Protein AF-A0A0S8FE35-F1 (afdb_monomer_lite)

Foldseek 3Di:
DCDPLNVVLVVLLVVLVVVLVVLVVCVVVVVQPPDDVRSVVSVVVSVVSVVVNVVSVVVVVVVVVVVVPD

Secondary structure (DSSP, 8-state):
---HHHHHHHHHHHHHHHHHHHHHHHHHTSTT-SSHHHHHHHHHHHHHHHHHHHHHHHHHHHHHHHHTT-

pLDDT: mean 84.65, std 13.18, range [45.88, 97.06]

Structure (mmCIF, N/CA/C/O backbone):
data_AF-A0A0S8FE35-F1
#
_entry.id   AF-A0A0S8FE35-F1
#
loop_
_atom_site.group_PDB
_atom_site.id
_atom_site.type_symbol
_atom_site.label_atom_id
_atom_site.label_alt_id
_atom_site.label_comp_id
_atom_site.label_asym_id
_atom_site.label_entity_id
_atom_site.label_seq_id
_atom_site.pdbx_PDB_ins_code
_atom_site.Cartn_x
_atom_site.Cartn_y
_atom_site.Cartn_z
_atom_site.occupancy
_atom_site.B_iso_or_equiv
_atom_site.auth_seq_id
_atom_site.auth_comp_id
_atom_site.auth_asym_id
_atom_site.auth_atom_id
_atom_site.pdbx_PDB_model_num
ATOM 1 N N . MET A 1 1 ? -20.981 -4.952 18.482 1.00 45.88 1 MET A N 1
ATOM 2 C CA . MET A 1 1 ? -21.387 -3.762 17.707 1.00 45.88 1 MET A CA 1
ATOM 3 C C . MET A 1 1 ? -20.130 -3.241 17.030 1.00 45.88 1 MET A C 1
ATOM 5 O O . MET A 1 1 ? -19.198 -2.913 17.749 1.00 45.88 1 MET A O 1
ATOM 9 N N . LEU A 1 2 ? -20.037 -3.283 15.696 1.00 55.72 2 LEU A N 1
ATOM 10 C CA . LEU A 1 2 ? -18.913 -2.650 14.990 1.00 55.72 2 LEU A CA 1
ATOM 11 C C . LEU A 1 2 ? -19.035 -1.142 15.221 1.00 55.72 2 LEU A C 1
ATOM 13 O O . LEU A 1 2 ? -20.030 -0.538 14.823 1.00 55.72 2 LEU A O 1
ATOM 17 N N . THR A 1 3 ? -18.082 -0.551 15.935 1.00 78.38 3 THR A N 1
ATOM 18 C CA . THR A 1 3 ? -18.036 0.900 16.132 1.00 78.38 3 THR A CA 1
ATOM 19 C C . THR A 1 3 ? -17.634 1.565 14.816 1.00 78.38 3 THR A C 1
ATOM 21 O O . THR A 1 3 ? -16.940 0.964 13.995 1.00 78.38 3 THR A O 1
ATOM 24 N N . PHE A 1 4 ? -18.051 2.812 14.594 1.00 78.50 4 PHE A N 1
ATOM 25 C CA . PHE A 1 4 ? -17.680 3.582 13.397 1.00 78.50 4 PHE A CA 1
ATOM 26 C C . PHE A 1 4 ? -16.161 3.548 13.129 1.00 78.50 4 PHE A C 1
ATOM 28 O O . PHE A 1 4 ? -15.732 3.380 11.992 1.00 78.50 4 PHE A O 1
ATOM 35 N N . ASN A 1 5 ? -15.358 3.567 14.197 1.00 78.81 5 ASN A N 1
ATOM 36 C CA . ASN A 1 5 ? -13.901 3.452 14.143 1.00 78.81 5 ASN A CA 1
ATOM 37 C C . ASN A 1 5 ? -13.426 2.126 13.531 1.00 78.81 5 ASN A C 1
ATOM 39 O O . ASN A 1 5 ? -12.526 2.131 12.700 1.00 78.81 5 ASN A O 1
ATOM 43 N N . THR A 1 6 ? -14.056 0.999 13.874 1.00 81.00 6 THR A N 1
ATOM 44 C CA . THR A 1 6 ? -13.705 -0.311 13.291 1.00 81.00 6 THR A CA 1
ATOM 45 C C . THR A 1 6 ? -14.068 -0.417 11.808 1.00 81.00 6 THR A C 1
ATOM 47 O O . THR A 1 6 ? -13.366 -1.081 11.049 1.00 81.00 6 THR A O 1
ATOM 50 N N . LEU A 1 7 ? -15.140 0.256 11.370 1.00 86.00 7 LEU A N 1
ATOM 51 C CA . LEU A 1 7 ? -15.506 0.327 9.952 1.00 86.00 7 LEU A CA 1
ATOM 52 C C . LEU A 1 7 ? -14.534 1.215 9.171 1.00 86.00 7 LEU A C 1
ATOM 54 O O . LEU A 1 7 ? -14.105 0.827 8.087 1.00 86.00 7 LEU A O 1
ATOM 58 N N . PHE A 1 8 ? -14.158 2.361 9.744 1.00 87.44 8 PHE A N 1
ATOM 59 C CA . PHE A 1 8 ? -13.155 3.256 9.174 1.00 87.44 8 PHE A CA 1
ATOM 60 C C . PHE A 1 8 ? -11.792 2.568 9.042 1.00 87.44 8 PHE A C 1
ATOM 62 O O . PHE A 1 8 ? -11.203 2.588 7.968 1.00 87.44 8 PHE A O 1
ATOM 69 N N . GLU A 1 9 ? -11.317 1.904 10.100 1.00 89.19 9 GLU A N 1
ATOM 70 C CA . GLU A 1 9 ? -10.051 1.165 10.088 1.00 89.19 9 GLU A CA 1
ATOM 71 C C . GLU A 1 9 ? -10.040 0.089 8.997 1.00 89.19 9 GLU A C 1
ATOM 73 O O . GLU A 1 9 ? -9.071 -0.029 8.248 1.00 89.19 9 GLU A O 1
ATOM 78 N N . ARG A 1 10 ? -11.126 -0.685 8.888 1.00 90.56 10 ARG A N 1
ATOM 79 C CA . ARG A 1 10 ? -11.248 -1.735 7.875 1.00 90.56 10 ARG A CA 1
ATOM 80 C C . ARG A 1 10 ? -11.163 -1.166 6.462 1.00 90.56 10 ARG A C 1
ATOM 82 O O . ARG A 1 10 ? -10.447 -1.723 5.637 1.00 90.56 10 ARG A O 1
ATOM 89 N N . GLU A 1 11 ? -11.889 -0.085 6.187 1.00 93.50 11 GLU A N 1
ATOM 90 C CA . GLU A 1 11 ? -11.891 0.524 4.855 1.00 93.50 11 GLU A CA 1
ATOM 91 C C . GLU A 1 11 ? -10.543 1.177 4.533 1.00 93.50 11 GLU A C 1
ATOM 93 O O . GLU A 1 11 ? -10.040 1.030 3.424 1.00 93.50 11 GLU A O 1
ATOM 98 N N . LEU A 1 12 ? -9.908 1.825 5.514 1.00 92.50 12 LEU A N 1
ATOM 99 C CA . LEU A 1 12 ? -8.578 2.405 5.352 1.00 92.50 12 LEU A CA 1
ATOM 100 C C . LEU A 1 12 ? -7.533 1.334 5.020 1.00 92.50 12 LEU A C 1
ATOM 102 O O . LEU A 1 12 ? -6.766 1.507 4.076 1.00 92.50 12 LEU A O 1
ATOM 106 N N . LYS A 1 13 ? -7.516 0.221 5.764 1.00 94.75 13 LYS A N 1
ATOM 107 C CA . LYS A 1 13 ? -6.598 -0.898 5.501 1.00 94.75 13 LYS A CA 1
ATOM 108 C C . LYS A 1 13 ? -6.803 -1.463 4.101 1.00 94.75 13 LYS A C 1
ATOM 110 O O . LYS A 1 13 ? -5.834 -1.607 3.368 1.00 94.75 13 LYS A O 1
ATOM 115 N N . LYS A 1 14 ? -8.062 -1.676 3.711 1.00 96.00 14 LYS A N 1
ATOM 116 C CA . LYS A 1 14 ? -8.413 -2.146 2.371 1.00 96.00 14 LYS A CA 1
ATOM 117 C C . LYS A 1 14 ? -7.895 -1.206 1.277 1.00 96.00 14 LYS A C 1
ATOM 119 O O . LYS A 1 14 ? -7.242 -1.666 0.354 1.00 96.00 14 LYS A O 1
ATOM 124 N N . LEU A 1 15 ? -8.122 0.104 1.403 1.00 96.62 15 LEU A N 1
ATOM 125 C CA . LEU A 1 15 ? -7.636 1.086 0.425 1.00 96.62 15 LEU A CA 1
ATOM 126 C C . LEU A 1 15 ? -6.105 1.110 0.321 1.00 96.62 15 LEU A C 1
ATOM 128 O O . LEU A 1 15 ? -5.565 1.328 -0.762 1.00 96.62 15 LEU A O 1
ATOM 132 N N . ILE A 1 16 ? -5.401 0.909 1.438 1.00 96.00 16 ILE A N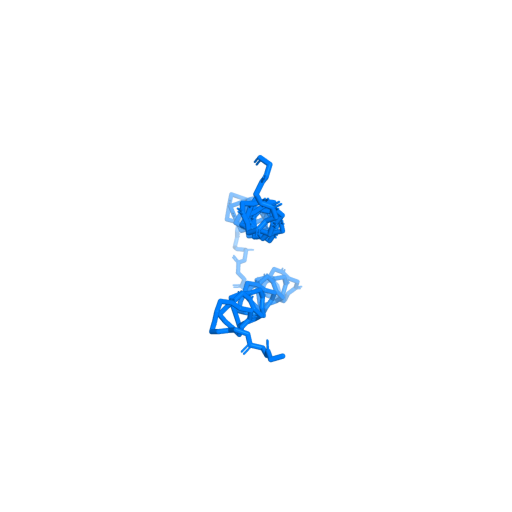 1
ATOM 133 C CA . ILE A 1 16 ? -3.937 0.834 1.443 1.00 96.00 16 ILE A CA 1
ATOM 134 C C . ILE A 1 16 ? -3.457 -0.457 0.765 1.00 96.00 16 ILE A C 1
ATOM 136 O O . ILE A 1 16 ? -2.516 -0.392 -0.025 1.00 96.00 16 ILE A O 1
ATOM 140 N N . ASP A 1 17 ? -4.098 -1.596 1.038 1.00 96.88 17 ASP A N 1
ATOM 141 C CA . ASP A 1 17 ? -3.788 -2.878 0.394 1.00 96.88 17 ASP A CA 1
ATOM 142 C C . ASP A 1 17 ? -4.021 -2.814 -1.123 1.00 96.88 17 ASP A C 1
ATOM 144 O O . ASP A 1 17 ? -3.107 -3.127 -1.889 1.00 96.88 17 A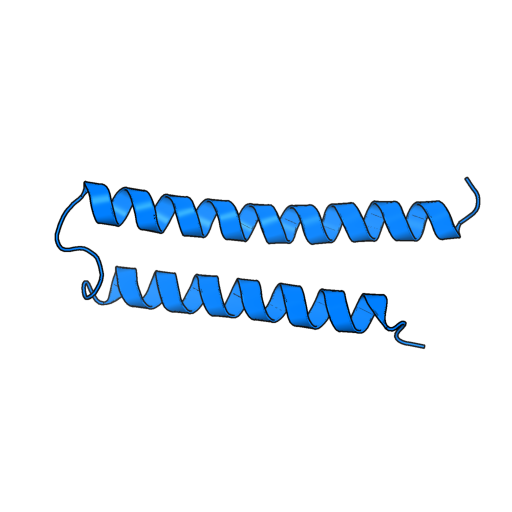SP A O 1
ATOM 148 N N . ASP A 1 18 ? -5.178 -2.300 -1.555 1.00 97.06 18 ASP A N 1
ATOM 149 C CA . ASP A 1 18 ? -5.511 -2.109 -2.973 1.00 97.06 18 ASP A CA 1
ATOM 150 C C . ASP A 1 18 ? -4.449 -1.220 -3.660 1.00 97.06 18 ASP A C 1
ATOM 152 O O . ASP A 1 18 ? -3.899 -1.568 -4.705 1.00 97.06 18 ASP A O 1
ATOM 156 N N . ALA A 1 19 ? -4.049 -0.113 -3.021 1.00 95.12 19 ALA A N 1
ATOM 157 C CA . ALA A 1 19 ? -3.015 0.777 -3.554 1.00 95.12 19 ALA A CA 1
ATOM 158 C C . ALA A 1 19 ? -1.613 0.137 -3.615 1.00 95.12 19 ALA A C 1
ATOM 160 O O . ALA A 1 19 ? -0.800 0.499 -4.476 1.00 95.12 19 ALA A O 1
ATOM 161 N N . ILE A 1 20 ? -1.285 -0.773 -2.692 1.00 95.88 20 ILE A N 1
ATOM 162 C CA . ILE A 1 20 ? -0.032 -1.537 -2.727 1.00 95.88 20 ILE A CA 1
ATOM 163 C C . ILE A 1 20 ? -0.045 -2.499 -3.914 1.00 95.88 20 ILE A C 1
ATOM 165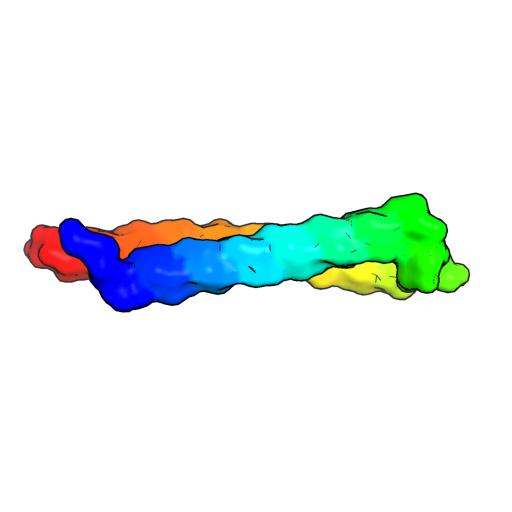 O O . ILE A 1 20 ? 0.960 -2.585 -4.629 1.00 95.88 20 ILE A O 1
ATOM 169 N N . ASP A 1 21 ? -1.147 -3.214 -4.120 1.00 95.50 21 ASP A N 1
ATOM 170 C CA . ASP A 1 21 ? -1.255 -4.203 -5.187 1.00 95.50 21 ASP A CA 1
ATOM 171 C C . ASP A 1 21 ? -1.275 -3.553 -6.571 1.00 95.50 21 ASP A C 1
ATOM 173 O O . ASP A 1 21 ? -0.474 -3.961 -7.415 1.00 95.50 21 ASP A O 1
ATOM 177 N N . ASP A 1 22 ? -2.003 -2.450 -6.758 1.00 93.50 22 ASP A N 1
ATOM 178 C CA . ASP A 1 22 ? -1.959 -1.652 -7.991 1.00 93.50 22 ASP A CA 1
ATOM 179 C C . ASP A 1 22 ? -0.524 -1.215 -8.329 1.00 93.50 22 ASP A C 1
ATOM 181 O O . ASP A 1 22 ? -0.061 -1.277 -9.471 1.00 93.50 22 ASP A O 1
ATOM 185 N N . ARG A 1 23 ? 0.239 -0.762 -7.327 1.00 91.44 23 ARG A N 1
ATOM 186 C CA . ARG A 1 23 ? 1.634 -0.338 -7.530 1.00 91.44 23 ARG A CA 1
ATOM 187 C C . ARG A 1 23 ? 2.556 -1.510 -7.838 1.00 91.44 23 ARG A C 1
ATOM 189 O O . ARG A 1 23 ? 3.459 -1.362 -8.661 1.00 91.44 23 ARG A O 1
ATOM 196 N N . LYS A 1 24 ? 2.351 -2.665 -7.204 1.00 91.81 24 LYS A N 1
ATOM 197 C CA . LYS A 1 24 ? 3.108 -3.889 -7.507 1.00 91.81 24 LYS A CA 1
ATOM 198 C C . LYS A 1 24 ? 2.823 -4.370 -8.923 1.00 91.81 24 LYS A C 1
ATOM 200 O O . LYS A 1 24 ? 3.766 -4.732 -9.622 1.00 91.81 24 LYS A O 1
ATOM 205 N N . GLU A 1 25 ? 1.569 -4.319 -9.359 1.00 91.62 25 GLU A N 1
ATOM 206 C CA . GLU A 1 25 ? 1.186 -4.669 -10.723 1.00 91.62 25 GLU A CA 1
ATOM 207 C C . GLU A 1 25 ? 1.852 -3.726 -11.734 1.00 91.62 25 GLU A C 1
ATOM 209 O O . GLU A 1 25 ? 2.538 -4.185 -12.651 1.00 91.62 25 GLU A O 1
ATOM 214 N N . ASN A 1 26 ? 1.780 -2.414 -11.499 1.00 87.50 26 ASN A N 1
ATOM 215 C CA . ASN A 1 26 ? 2.444 -1.392 -12.316 1.00 87.50 26 ASN A CA 1
ATOM 216 C C . ASN A 1 26 ? 3.972 -1.572 -12.411 1.00 87.50 26 ASN A C 1
ATOM 218 O O . ASN A 1 26 ? 4.568 -1.321 -13.462 1.00 87.50 26 ASN A O 1
ATOM 222 N N . LEU A 1 27 ? 4.616 -2.018 -11.327 1.00 88.06 27 LEU A N 1
ATOM 223 C CA . LEU A 1 27 ? 6.036 -2.381 -11.328 1.00 88.06 27 LEU A CA 1
ATOM 224 C C . LEU A 1 27 ? 6.298 -3.667 -12.122 1.00 88.06 27 LEU A C 1
ATOM 226 O O . LEU A 1 27 ? 7.249 -3.728 -12.897 1.00 88.06 27 LEU A O 1
ATOM 230 N N . SER A 1 28 ? 5.465 -4.692 -11.937 1.00 86.38 28 SER A N 1
ATOM 231 C CA . SER A 1 28 ? 5.649 -6.010 -12.558 1.00 86.38 28 SER A CA 1
ATOM 232 C C . SER A 1 28 ? 5.415 -6.014 -14.070 1.00 86.38 28 SER A C 1
ATOM 234 O O . SER A 1 28 ? 6.077 -6.748 -14.798 1.00 86.38 28 SER A O 1
ATOM 236 N N . THR A 1 29 ? 4.510 -5.162 -14.549 1.00 85.94 29 THR A N 1
ATOM 237 C CA . THR A 1 29 ? 4.186 -5.001 -15.973 1.00 85.94 29 THR A CA 1
ATOM 238 C C . THR A 1 29 ? 5.199 -4.125 -16.712 1.00 85.94 29 THR A C 1
ATOM 240 O O . THR A 1 29 ? 5.154 -4.032 -17.936 1.00 85.94 29 THR A O 1
ATOM 243 N N . GLY A 1 30 ? 6.117 -3.470 -15.990 1.00 72.50 30 GLY A N 1
ATOM 244 C CA . GLY A 1 30 ? 7.113 -2.560 -16.561 1.00 72.50 30 GLY A CA 1
ATOM 245 C C . GLY A 1 30 ? 6.535 -1.238 -17.079 1.00 72.50 30 GLY A C 1
ATOM 246 O O . GLY A 1 30 ? 7.291 -0.406 -17.577 1.00 72.50 30 GLY A O 1
ATOM 247 N N . LEU A 1 31 ? 5.224 -1.007 -16.933 1.00 66.00 31 LEU A N 1
ATOM 248 C CA . LEU A 1 31 ? 4.547 0.210 -17.395 1.00 66.00 31 LEU A CA 1
ATOM 249 C C . LEU A 1 31 ? 4.995 1.465 -16.626 1.00 66.00 31 LEU A C 1
ATOM 251 O O . LEU A 1 31 ? 4.931 2.567 -17.164 1.00 66.00 31 LEU A O 1
ATOM 255 N N . ALA A 1 32 ? 5.467 1.307 -15.383 1.00 61.56 32 ALA A N 1
ATOM 256 C CA . ALA A 1 32 ? 5.772 2.421 -14.482 1.00 61.56 32 ALA A CA 1
ATOM 257 C C . ALA A 1 32 ? 7.269 2.702 -14.255 1.00 61.56 32 ALA A C 1
ATOM 259 O O . ALA A 1 32 ? 7.601 3.610 -13.491 1.00 61.56 32 ALA A O 1
ATOM 260 N N . THR A 1 33 ? 8.189 1.953 -14.874 1.00 62.47 33 THR A N 1
ATOM 261 C CA . THR A 1 33 ? 9.633 2.075 -14.589 1.00 62.47 33 THR A CA 1
ATOM 262 C C . THR A 1 33 ? 10.461 2.176 -15.853 1.00 62.47 33 THR A C 1
ATOM 264 O O . THR A 1 33 ? 11.025 1.200 -16.338 1.00 62.47 33 THR A O 1
ATOM 267 N N . ILE A 1 34 ? 10.535 3.404 -16.356 1.00 72.25 34 ILE A N 1
ATOM 268 C CA . ILE A 1 34 ? 11.380 3.800 -17.486 1.00 72.25 34 ILE A CA 1
ATOM 269 C C . ILE A 1 34 ? 12.861 3.823 -17.060 1.00 72.25 34 ILE A C 1
ATOM 271 O O . ILE A 1 34 ? 13.750 3.601 -17.878 1.00 72.25 34 ILE A O 1
ATOM 275 N N . ASP A 1 35 ? 13.131 4.046 -15.767 1.00 85.06 35 ASP A N 1
ATOM 276 C CA . ASP A 1 35 ? 14.473 4.087 -15.194 1.00 85.06 35 ASP A CA 1
ATOM 277 C C . ASP A 1 35 ? 14.544 3.543 -13.748 1.00 85.06 35 ASP A C 1
ATOM 279 O O . ASP A 1 35 ? 13.543 3.346 -13.046 1.00 85.06 35 ASP A O 1
ATOM 283 N N . PHE A 1 36 ? 15.773 3.276 -13.299 1.00 86.25 36 PHE A N 1
ATOM 284 C CA . PHE A 1 36 ? 16.053 2.766 -11.955 1.00 86.25 36 PHE A CA 1
ATOM 285 C C . PHE A 1 36 ? 15.679 3.743 -10.817 1.00 86.25 36 PHE A C 1
ATOM 287 O O . PHE A 1 36 ? 15.159 3.280 -9.797 1.00 86.25 36 PHE A O 1
ATOM 294 N N . PRO A 1 37 ? 15.888 5.072 -10.934 1.00 90.69 37 PRO A N 1
ATOM 295 C CA . PRO A 1 37 ? 15.401 6.031 -9.942 1.00 90.69 37 PRO A CA 1
ATOM 296 C C . PRO A 1 37 ? 13.887 5.958 -9.716 1.00 90.69 37 PRO A C 1
ATOM 298 O O . PRO A 1 37 ? 13.449 5.912 -8.563 1.00 90.69 37 PRO A O 1
ATOM 301 N N . THR A 1 38 ? 13.094 5.878 -10.787 1.00 87.94 38 THR A N 1
ATOM 302 C CA . THR A 1 38 ? 11.633 5.762 -10.696 1.00 87.94 38 THR A CA 1
ATOM 303 C C . THR A 1 38 ? 11.242 4.442 -10.044 1.00 87.94 38 THR A C 1
ATOM 305 O O . THR A 1 38 ? 10.431 4.442 -9.119 1.00 87.94 38 THR A O 1
ATOM 308 N N . TYR A 1 39 ? 11.880 3.330 -10.429 1.00 88.12 39 TYR A N 1
ATOM 309 C CA . TYR A 1 39 ? 11.689 2.036 -9.762 1.00 88.12 39 TYR A CA 1
ATOM 310 C C . TYR A 1 39 ? 11.944 2.128 -8.252 1.00 88.12 39 TYR A C 1
ATOM 312 O O . TYR A 1 39 ? 11.093 1.753 -7.444 1.00 88.12 39 TYR A O 1
ATOM 320 N N . ARG A 1 40 ? 13.089 2.695 -7.850 1.00 92.38 40 ARG A N 1
ATOM 321 C CA . ARG A 1 40 ? 13.448 2.855 -6.435 1.00 92.38 40 ARG A CA 1
ATOM 322 C C . ARG A 1 40 ? 12.428 3.710 -5.685 1.00 92.38 40 ARG A C 1
ATOM 324 O O . ARG A 1 40 ? 12.088 3.387 -4.547 1.00 92.38 40 ARG A O 1
ATOM 331 N N . HIS A 1 41 ? 11.940 4.782 -6.306 1.00 92.12 41 HIS A N 1
ATOM 332 C CA . HIS A 1 41 ? 10.922 5.642 -5.712 1.00 92.12 41 HIS A CA 1
ATOM 333 C C . HIS 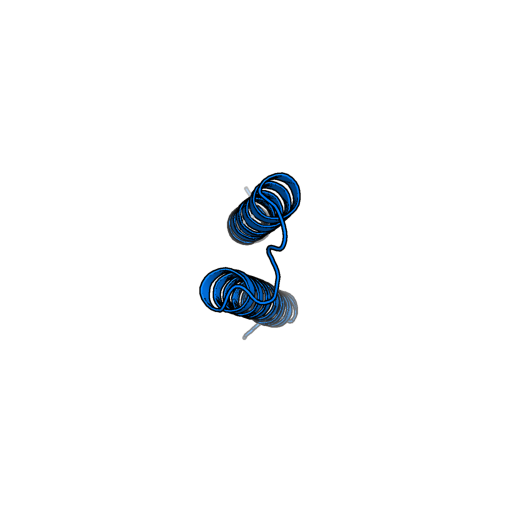A 1 41 ? 9.602 4.891 -5.486 1.00 92.12 41 HIS A C 1
ATOM 335 O O . HIS A 1 41 ? 9.060 4.935 -4.383 1.00 92.12 41 HIS A O 1
ATOM 341 N N . GLN A 1 42 ? 9.130 4.134 -6.480 1.00 91.06 42 GLN A N 1
ATOM 342 C CA . GLN A 1 42 ? 7.910 3.326 -6.375 1.00 91.06 42 GLN A CA 1
ATOM 343 C C . GLN A 1 42 ? 8.012 2.252 -5.284 1.00 91.06 42 GLN A C 1
ATOM 345 O O . GLN A 1 42 ? 7.093 2.099 -4.479 1.00 91.06 42 GLN A O 1
ATOM 350 N N . VAL A 1 43 ? 9.153 1.561 -5.190 1.00 92.81 43 VAL A N 1
ATOM 351 C CA . VAL A 1 43 ? 9.422 0.604 -4.102 1.00 92.81 43 VAL A CA 1
ATOM 352 C C . VAL A 1 43 ? 9.405 1.299 -2.736 1.00 92.81 43 VAL A C 1
ATOM 354 O O . VAL A 1 43 ? 8.849 0.761 -1.779 1.00 92.81 43 VAL A O 1
ATOM 357 N N . GLY A 1 44 ? 9.957 2.513 -2.642 1.00 95.50 44 GLY A N 1
ATOM 358 C CA . GLY A 1 44 ? 9.906 3.328 -1.427 1.00 95.50 44 GLY A CA 1
ATOM 359 C C . GLY A 1 44 ? 8.479 3.684 -1.004 1.00 95.50 44 GLY A C 1
ATOM 360 O O . GLY A 1 44 ? 8.151 3.591 0.177 1.00 95.50 44 GLY A O 1
ATOM 361 N N . ILE A 1 45 ? 7.607 4.021 -1.959 1.00 95.50 45 ILE A N 1
ATOM 362 C CA . ILE A 1 45 ? 6.188 4.279 -1.679 1.00 95.50 45 ILE A CA 1
ATOM 363 C C . ILE A 1 45 ? 5.505 3.018 -1.141 1.00 95.50 45 ILE A C 1
ATOM 365 O O . ILE A 1 45 ? 4.810 3.093 -0.130 1.00 95.50 45 ILE A O 1
ATOM 369 N N . ILE A 1 46 ? 5.733 1.855 -1.761 1.00 95.69 46 ILE A N 1
ATOM 370 C CA . ILE A 1 46 ? 5.175 0.578 -1.284 1.00 95.69 46 ILE A CA 1
ATOM 371 C C . ILE A 1 46 ? 5.628 0.288 0.153 1.00 95.69 46 ILE A C 1
ATOM 373 O O . ILE A 1 46 ? 4.815 -0.115 0.984 1.00 95.69 46 ILE A O 1
ATOM 377 N N . ALA A 1 47 ? 6.904 0.518 0.472 1.00 97.06 47 ALA A N 1
ATOM 378 C CA . ALA A 1 47 ? 7.412 0.359 1.833 1.00 97.06 47 ALA A CA 1
ATOM 379 C C . ALA A 1 47 ? 6.723 1.316 2.825 1.00 97.06 47 ALA A C 1
ATOM 381 O O . ALA A 1 47 ? 6.341 0.898 3.916 1.00 97.06 47 ALA A O 1
ATOM 382 N N . GLY A 1 48 ? 6.502 2.574 2.430 1.00 97.00 48 GLY A N 1
ATOM 383 C CA . GLY A 1 48 ? 5.761 3.553 3.230 1.00 97.00 48 GLY A CA 1
ATOM 384 C C . GLY A 1 48 ? 4.310 3.145 3.496 1.00 97.00 48 GLY A C 1
ATOM 385 O O . GLY A 1 48 ? 3.843 3.240 4.628 1.00 97.00 48 GLY A O 1
ATOM 386 N N . LEU A 1 49 ? 3.613 2.635 2.478 1.00 96.12 49 LEU A N 1
ATOM 387 C CA . LEU A 1 49 ? 2.238 2.145 2.609 1.00 96.12 49 LEU A CA 1
ATOM 388 C C . LEU A 1 49 ? 2.148 0.932 3.546 1.00 96.12 49 LEU A C 1
ATOM 390 O O . LEU A 1 49 ? 1.240 0.858 4.369 1.00 96.12 49 LEU A O 1
ATOM 394 N N . ARG A 1 50 ? 3.126 0.021 3.494 1.00 95.44 50 ARG A N 1
ATOM 395 C CA . ARG A 1 50 ? 3.208 -1.104 4.441 1.00 95.44 50 ARG A CA 1
ATOM 396 C C . ARG A 1 50 ? 3.405 -0.639 5.883 1.00 95.44 50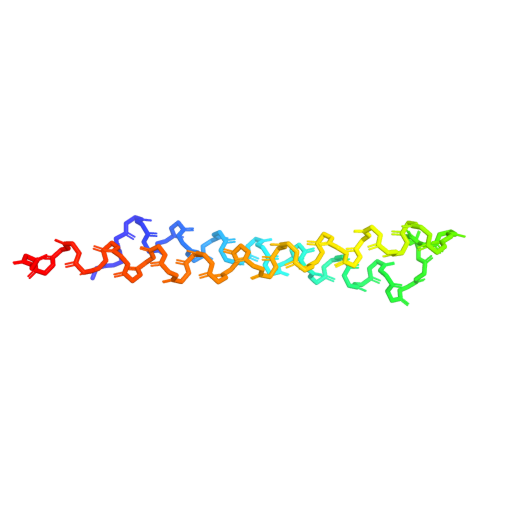 ARG A C 1
ATOM 398 O O . ARG A 1 50 ? 2.706 -1.126 6.762 1.00 95.44 50 ARG A O 1
ATOM 405 N N . MET A 1 51 ? 4.276 0.344 6.122 1.00 96.44 51 MET A N 1
ATOM 406 C CA . MET A 1 51 ? 4.411 0.941 7.460 1.00 96.44 51 MET A CA 1
ATOM 407 C C . MET A 1 51 ? 3.110 1.604 7.928 1.00 96.44 51 MET A C 1
ATOM 409 O O . MET A 1 51 ? 2.764 1.524 9.102 1.00 96.44 51 MET A O 1
ATOM 413 N N . ALA A 1 52 ? 2.342 2.225 7.027 1.00 93.62 52 ALA A N 1
ATOM 414 C CA . ALA A 1 52 ? 1.051 2.804 7.394 1.00 93.62 52 ALA A CA 1
ATOM 415 C C . ALA A 1 52 ? 0.053 1.745 7.909 1.00 93.62 52 ALA A C 1
ATOM 417 O O . ALA A 1 52 ? -0.702 2.029 8.841 1.00 93.62 52 ALA A O 1
ATOM 418 N N . LEU A 1 53 ? 0.074 0.518 7.368 1.00 93.31 53 LEU A N 1
ATOM 419 C CA . LEU A 1 53 ? -0.725 -0.600 7.892 1.00 93.31 53 LEU A CA 1
ATOM 420 C C . LEU A 1 53 ? -0.294 -1.002 9.308 1.00 93.31 53 LEU A C 1
ATOM 422 O O . LEU A 1 53 ? -1.154 -1.253 10.158 1.00 93.31 53 LEU A O 1
ATOM 426 N N . GLU A 1 54 ? 1.013 -1.027 9.575 1.00 92.56 54 GLU A N 1
ATOM 427 C CA . GLU A 1 54 ? 1.559 -1.295 10.912 1.00 92.56 54 GLU A CA 1
ATOM 428 C C . GLU A 1 54 ? 1.095 -0.226 11.910 1.00 92.56 54 GLU A C 1
ATOM 430 O O . GLU A 1 54 ? 0.534 -0.562 12.956 1.00 92.56 54 GLU A O 1
ATOM 435 N N . PHE A 1 55 ? 1.185 1.057 11.541 1.00 91.62 55 PHE A N 1
ATOM 436 C CA . PHE A 1 55 ? 0.695 2.161 12.371 1.00 91.62 55 PHE A CA 1
ATOM 437 C C . PHE A 1 55 ? -0.812 2.098 12.629 1.00 91.62 55 PHE A C 1
ATOM 439 O O . PHE A 1 55 ? -1.253 2.444 13.725 1.00 91.62 55 PHE A O 1
ATOM 446 N N . CYS A 1 56 ? -1.616 1.618 11.675 1.00 89.25 56 CYS A N 1
ATOM 447 C CA . CYS A 1 56 ? -3.039 1.381 11.924 1.00 89.25 56 CYS A CA 1
ATOM 448 C C . CYS A 1 56 ? -3.242 0.321 13.020 1.00 89.25 56 CYS A C 1
ATOM 450 O O . CYS A 1 56 ? -4.091 0.495 13.891 1.00 89.25 56 CYS A O 1
ATOM 452 N N . GLY A 1 57 ? -2.450 -0.757 13.018 1.00 85.56 57 GLY A N 1
ATOM 453 C CA . GLY A 1 57 ? -2.486 -1.778 14.071 1.00 85.56 57 GLY A CA 1
ATOM 454 C C . GLY A 1 57 ? -2.061 -1.247 15.445 1.00 85.56 57 GLY A C 1
ATOM 455 O O . GLY A 1 57 ? -2.709 -1.536 16.458 1.00 85.56 57 GLY A O 1
ATOM 456 N N . GLU A 1 58 ? -1.009 -0.429 15.486 1.00 87.50 58 GLU A N 1
ATOM 457 C CA . GLU A 1 58 ? -0.557 0.232 16.714 1.00 87.50 58 GLU A CA 1
ATOM 458 C C . GLU A 1 58 ? -1.614 1.199 17.261 1.00 87.50 58 GLU A C 1
ATOM 460 O O . GLU A 1 58 ? -1.951 1.142 18.446 1.00 87.50 58 GLU A O 1
ATOM 465 N N . ALA A 1 59 ? -2.199 2.036 16.401 1.00 86.06 59 ALA A N 1
ATOM 466 C CA . ALA A 1 59 ? -3.245 2.981 16.777 1.00 86.06 59 ALA A CA 1
ATOM 467 C C . ALA A 1 59 ? -4.464 2.266 17.376 1.00 86.06 59 ALA A C 1
ATOM 469 O O . ALA A 1 59 ? -4.931 2.644 18.452 1.00 86.06 59 ALA A O 1
ATOM 470 N N . THR A 1 60 ? -4.927 1.182 16.749 1.00 84.25 60 THR A N 1
ATOM 471 C CA . THR A 1 60 ? -6.026 0.360 17.278 1.00 84.25 60 THR A CA 1
ATOM 472 C C . THR A 1 60 ? -5.683 -0.228 18.644 1.00 84.25 60 THR A C 1
ATOM 474 O O . THR A 1 60 ? -6.513 -0.216 19.556 1.00 84.25 60 THR A O 1
ATOM 477 N N . THR A 1 61 ? -4.444 -0.683 18.838 1.00 84.31 61 THR A N 1
ATOM 478 C CA . THR A 1 61 ? -3.972 -1.191 20.135 1.00 84.31 61 THR A CA 1
ATOM 479 C C . THR A 1 61 ? -4.008 -0.104 21.213 1.00 84.31 61 THR A C 1
ATOM 481 O O . THR A 1 61 ? -4.487 -0.350 22.323 1.00 84.31 61 THR A O 1
ATOM 484 N N . ILE A 1 62 ? -3.561 1.112 20.889 1.00 84.62 62 ILE A N 1
ATOM 485 C CA . ILE A 1 62 ? -3.575 2.265 21.800 1.00 84.62 62 ILE A CA 1
ATOM 486 C C . ILE A 1 62 ? -5.013 2.667 22.154 1.00 84.62 62 ILE A C 1
ATOM 488 O O . ILE A 1 62 ? -5.331 2.835 23.334 1.00 84.62 62 ILE A O 1
ATOM 492 N N . CYS A 1 63 ? -5.894 2.784 21.158 1.00 79.94 63 CYS A N 1
ATOM 493 C CA . CYS A 1 63 ? -7.301 3.130 21.357 1.00 79.94 63 CYS A CA 1
ATOM 494 C C . CYS A 1 63 ? -8.011 2.112 22.260 1.00 79.94 63 CYS A C 1
ATOM 496 O O . CYS A 1 63 ? -8.646 2.502 23.240 1.00 79.94 63 CYS A O 1
ATOM 498 N N . ASN A 1 64 ? -7.817 0.816 22.006 1.00 77.38 64 ASN A N 1
ATOM 499 C CA . ASN A 1 64 ? -8.413 -0.255 22.809 1.00 77.38 64 ASN A CA 1
ATOM 500 C C . ASN A 1 64 ? -7.853 -0.318 24.239 1.00 77.38 64 ASN A C 1
ATOM 502 O O . ASN A 1 64 ? -8.557 -0.720 25.166 1.00 77.38 64 ASN A O 1
ATOM 506 N N . ARG A 1 65 ? -6.589 0.075 24.450 1.00 74.44 65 ARG A N 1
ATOM 507 C CA . ARG A 1 65 ? -5.998 0.166 25.794 1.00 74.44 65 ARG A CA 1
ATOM 508 C C . ARG A 1 65 ? -6.637 1.295 26.606 1.00 74.44 65 ARG A C 1
ATOM 510 O O . ARG A 1 65 ? -6.933 1.100 27.780 1.00 74.44 65 ARG A O 1
ATOM 517 N N . LYS A 1 66 ? -6.921 2.430 25.960 1.00 60.28 66 LYS A N 1
ATOM 518 C CA . LYS A 1 66 ? -7.551 3.607 26.578 1.00 60.28 66 LYS A CA 1
ATOM 519 C C . LYS A 1 66 ? -8.999 3.348 27.015 1.00 60.28 66 LYS A C 1
ATOM 521 O O . LYS A 1 66 ? -9.424 3.858 28.046 1.00 60.28 66 LYS A O 1
ATOM 526 N N . GLU A 1 67 ? -9.738 2.515 26.280 1.00 58.00 67 GLU A N 1
ATOM 527 C CA . GLU A 1 67 ? -11.104 2.102 26.646 1.00 58.00 67 GLU A CA 1
ATOM 528 C C . GLU A 1 67 ? -11.159 1.190 27.887 1.00 58.00 67 GLU A C 1
ATOM 530 O O . GLU A 1 67 ? -12.202 1.088 28.529 1.00 58.00 67 GLU A O 1
ATOM 535 N N . ARG A 1 68 ? -10.043 0.550 28.267 1.00 58.03 68 ARG A N 1
ATOM 536 C CA . ARG A 1 68 ? -9.973 -0.373 29.416 1.00 58.03 68 ARG A CA 1
ATOM 537 C C . ARG A 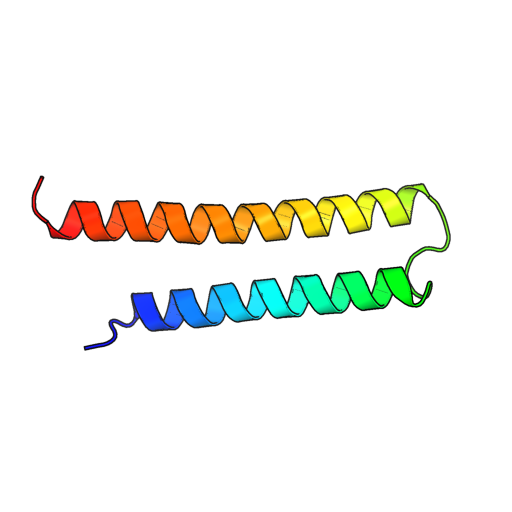1 68 ? -9.607 0.282 30.753 1.00 58.03 68 ARG A C 1
ATOM 539 O O . ARG A 1 68 ? -9.463 -0.438 31.737 1.00 58.03 68 ARG A O 1
ATOM 546 N N . GLY A 1 69 ? -9.496 1.611 30.818 1.00 51.66 69 GLY A N 1
ATOM 547 C CA . GLY A 1 69 ? -9.322 2.338 32.083 1.00 51.66 69 GLY A CA 1
ATOM 548 C C . GLY A 1 69 ? -8.036 2.002 32.851 1.00 51.66 69 GLY A C 1
ATOM 549 O O . GLY A 1 69 ? -8.067 1.962 34.079 1.00 51.66 69 GLY A O 1
ATOM 550 N N . GLN A 1 70 ? -6.934 1.741 32.140 1.00 45.94 70 GLN A N 1
ATOM 551 C CA . GLN A 1 70 ? -5.580 1.664 32.706 1.00 45.94 70 GLN A CA 1
ATOM 552 C C . GLN A 1 70 ? -4.744 2.864 32.277 1.00 45.94 70 GLN A C 1
ATOM 554 O O . GLN A 1 70 ? -4.806 3.211 31.075 1.00 45.94 70 GLN A O 1
#

Sequence (70 aa):
MLTFNTLFERELKKLIDDAIDDRKENLSTGLATIDFPTYRHQVGIIAGLRMALEFCGEATTICNRKERGQ

Radius of gyration: 16.29 Å; chains: 1; bounding box: 37×12×50 Å